Protein AF-A0A9X2B6T1-F1 (afdb_monomer_lite)

Organism: NCBI:txid2931978

Structure (mmCIF, N/CA/C/O backbone):
data_AF-A0A9X2B6T1-F1
#
_entry.id   AF-A0A9X2B6T1-F1
#
loop_
_atom_site.group_PDB
_atom_site.id
_atom_site.type_symbol
_atom_site.label_atom_id
_atom_site.label_alt_id
_atom_site.label_comp_id
_atom_site.label_asym_id
_atom_site.label_entity_id
_atom_site.label_seq_id
_atom_site.pdbx_PDB_ins_code
_atom_site.Cartn_x
_atom_site.Cartn_y
_atom_site.Cartn_z
_atom_site.occupancy
_atom_site.B_iso_or_equiv
_atom_site.auth_seq_id
_atom_site.auth_comp_id
_atom_site.auth_asym_id
_atom_site.auth_atom_id
_atom_site.pdbx_PDB_model_num
ATOM 1 N N . MET A 1 1 ? -1.905 -13.070 -7.970 1.00 95.00 1 MET A N 1
ATOM 2 C CA . MET A 1 1 ? -0.448 -13.045 -7.731 1.00 95.00 1 MET A CA 1
ATOM 3 C C . MET A 1 1 ? -0.133 -11.833 -6.879 1.00 95.00 1 MET A C 1
ATOM 5 O O . MET A 1 1 ? -0.713 -10.784 -7.125 1.00 95.00 1 MET A O 1
ATOM 9 N N . TYR A 1 2 ? 0.746 -11.984 -5.897 1.00 96.44 2 TYR A N 1
ATOM 10 C CA . TYR A 1 2 ? 1.114 -10.934 -4.951 1.00 96.44 2 TYR A CA 1
ATOM 11 C C . TYR A 1 2 ? 2.594 -10.578 -5.120 1.00 96.44 2 TYR A C 1
ATOM 13 O O . TYR A 1 2 ? 3.421 -11.479 -5.278 1.00 96.44 2 TYR A O 1
ATOM 21 N N . TRP A 1 3 ? 2.921 -9.286 -5.134 1.00 97.50 3 TRP A N 1
ATOM 22 C CA . TRP A 1 3 ? 4.306 -8.820 -5.099 1.00 97.50 3 TRP A CA 1
ATOM 23 C C . TRP A 1 3 ? 4.772 -8.679 -3.653 1.00 97.50 3 TRP A C 1
ATOM 25 O O . TRP A 1 3 ? 4.257 -7.841 -2.923 1.00 97.50 3 TRP A O 1
ATOM 35 N N . LEU A 1 4 ? 5.733 -9.519 -3.258 1.00 96.56 4 LEU A N 1
ATOM 36 C CA . LEU A 1 4 ? 6.136 -9.677 -1.859 1.00 96.56 4 LEU A CA 1
ATOM 37 C C . LEU A 1 4 ? 6.908 -8.479 -1.296 1.00 96.56 4 LEU A C 1
ATOM 39 O O . LEU A 1 4 ? 6.804 -8.208 -0.107 1.00 96.56 4 LEU A O 1
ATOM 43 N N . SER A 1 5 ? 7.704 -7.790 -2.118 1.00 96.06 5 SER A N 1
ATOM 44 C CA . SER A 1 5 ? 8.438 -6.614 -1.647 1.00 96.06 5 SER A CA 1
ATOM 45 C C . SER A 1 5 ? 7.462 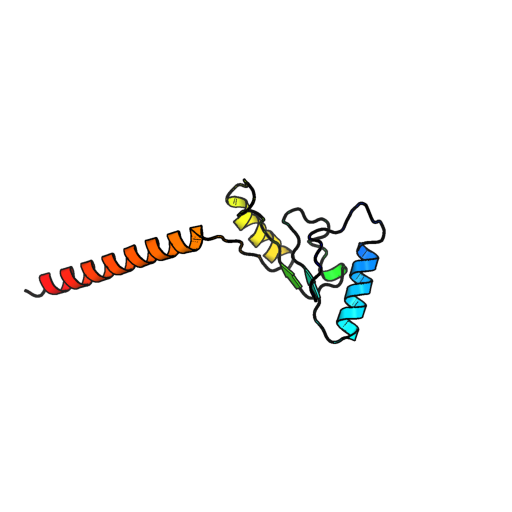-5.473 -1.387 1.00 96.06 5 SER A C 1
ATOM 47 O O . SER A 1 5 ? 6.710 -5.080 -2.277 1.00 96.06 5 SER A O 1
ATOM 49 N N . GLU A 1 6 ? 7.507 -4.895 -0.195 1.00 96.06 6 GLU A N 1
ATOM 50 C CA . GLU A 1 6 ? 6.655 -3.765 0.204 1.00 96.06 6 GLU A CA 1
ATOM 51 C C . GLU A 1 6 ? 7.170 -2.416 -0.324 1.00 96.06 6 GLU A C 1
ATOM 53 O O . GLU A 1 6 ? 6.563 -1.366 -0.119 1.00 96.06 6 GLU A O 1
ATOM 58 N N . VAL A 1 7 ? 8.306 -2.449 -1.021 1.00 96.44 7 VAL A N 1
ATOM 59 C CA . VAL A 1 7 ? 8.988 -1.305 -1.623 1.00 96.44 7 VAL A CA 1
ATOM 60 C C . VAL A 1 7 ? 9.400 -1.624 -3.047 1.00 96.44 7 VAL A C 1
ATOM 62 O O . VAL A 1 7 ? 9.544 -2.791 -3.415 1.00 96.44 7 VAL A O 1
ATOM 65 N N . VAL A 1 8 ? 9.651 -0.579 -3.826 1.00 96.44 8 VAL A N 1
ATOM 66 C CA . VAL A 1 8 ? 10.443 -0.682 -5.050 1.00 96.44 8 VAL A CA 1
ATOM 67 C C . VAL A 1 8 ? 11.904 -0.444 -4.659 1.00 96.44 8 VAL A C 1
ATOM 69 O O . VAL A 1 8 ? 12.262 0.666 -4.285 1.00 96.44 8 VAL A O 1
ATOM 72 N N . SER A 1 9 ? 12.787 -1.437 -4.695 1.00 92.31 9 SER A N 1
ATOM 73 C CA . SER A 1 9 ? 14.170 -1.227 -4.246 1.00 92.31 9 SER A CA 1
ATOM 74 C C . SER A 1 9 ? 14.879 -0.097 -4.992 1.00 92.31 9 SER A C 1
ATOM 76 O O . SER A 1 9 ? 14.889 -0.019 -6.220 1.00 92.31 9 SER A O 1
ATOM 78 N N . TYR A 1 10 ? 15.574 0.740 -4.223 1.00 88.06 10 TYR A N 1
ATOM 79 C CA . TYR A 1 10 ? 16.517 1.725 -4.745 1.00 88.06 10 TYR A CA 1
ATOM 80 C C . TYR A 1 10 ? 17.839 1.099 -5.201 1.00 88.06 10 TYR A C 1
ATOM 82 O O . TYR A 1 10 ? 18.557 1.700 -5.997 1.00 88.06 10 TYR A O 1
ATOM 90 N N . SER A 1 11 ? 18.186 -0.089 -4.694 1.00 92.44 11 SER A N 1
ATOM 91 C CA . SER A 1 11 ? 19.444 -0.758 -5.047 1.00 92.44 11 SER A CA 1
ATOM 92 C C . SER A 1 11 ? 19.396 -1.431 -6.417 1.00 92.44 11 SER A C 1
ATOM 94 O O . SER A 1 11 ? 20.445 -1.737 -6.981 1.00 92.44 11 SER A O 1
ATOM 96 N N . ASN A 1 12 ? 18.196 -1.645 -6.964 1.00 92.06 12 ASN A N 1
ATOM 97 C CA . ASN A 1 12 ? 18.001 -2.231 -8.278 1.00 92.06 12 ASN A CA 1
ATOM 98 C C . ASN A 1 12 ? 17.400 -1.192 -9.243 1.00 92.06 12 ASN A C 1
ATOM 100 O O . ASN A 1 12 ? 16.191 -0.955 -9.207 1.00 92.06 12 ASN A O 1
ATOM 104 N N . PRO A 1 13 ? 18.196 -0.617 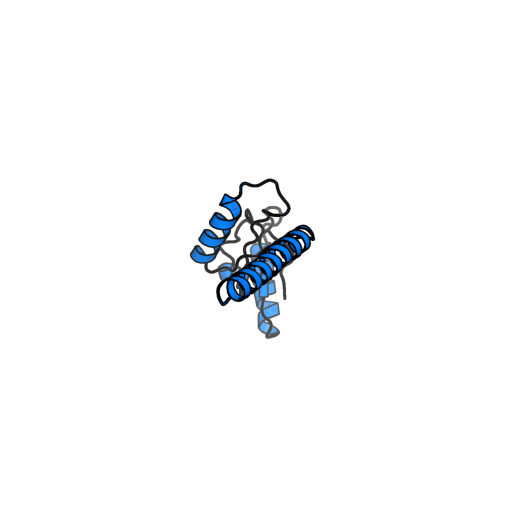-10.165 1.00 92.75 13 PRO A N 1
ATOM 105 C CA . PRO A 1 13 ? 17.697 0.383 -11.110 1.00 92.75 13 PRO A CA 1
ATOM 106 C C . PRO A 1 13 ? 16.641 -0.169 -12.085 1.00 92.75 13 PRO A C 1
ATOM 108 O O . PRO A 1 13 ? 15.941 0.609 -12.728 1.00 92.75 13 PRO A O 1
ATOM 111 N N . HIS A 1 14 ? 16.497 -1.494 -12.183 1.00 96.38 14 HIS A N 1
ATOM 112 C CA . HIS A 1 14 ? 15.541 -2.169 -13.061 1.00 96.38 14 HIS A CA 1
ATOM 113 C C . HIS A 1 14 ? 14.299 -2.688 -12.330 1.00 96.38 14 HIS A C 1
ATOM 115 O O . HIS A 1 14 ? 13.501 -3.412 -12.926 1.00 96.38 14 HIS A O 1
ATOM 121 N N . GLU A 1 15 ? 14.094 -2.363 -11.052 1.00 96.1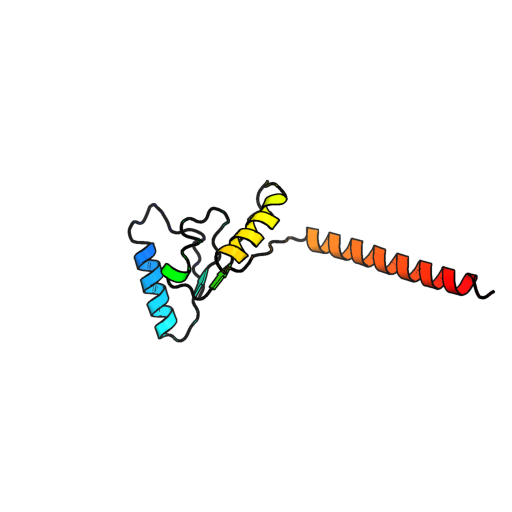2 15 GLU A N 1
ATOM 122 C CA . GLU A 1 15 ? 12.988 -2.966 -10.305 1.00 96.12 15 GLU A CA 1
ATOM 123 C C . GLU A 1 15 ? 11.612 -2.589 -10.851 1.00 96.12 15 GLU A C 1
ATOM 125 O O . GLU A 1 15 ? 10.752 -3.452 -11.008 1.00 96.12 15 GLU A O 1
ATOM 130 N N . GLU A 1 16 ? 11.413 -1.329 -11.235 1.00 97.44 16 GLU A N 1
ATOM 131 C CA . GLU A 1 16 ? 10.150 -0.922 -11.851 1.00 97.44 16 GLU A CA 1
ATOM 132 C C . GLU A 1 16 ? 9.889 -1.663 -13.179 1.00 97.44 16 GLU A C 1
ATOM 134 O O . GLU A 1 16 ? 8.749 -2.016 -13.489 1.00 97.44 16 GLU A O 1
ATOM 139 N N . GLU A 1 17 ? 10.938 -1.922 -13.970 1.00 97.69 17 GLU A N 1
ATOM 140 C CA . GLU A 1 17 ? 10.840 -2.701 -15.210 1.00 97.69 17 GLU A CA 1
ATOM 141 C C . GLU A 1 17 ? 10.481 -4.159 -14.915 1.00 97.69 17 GLU A C 1
ATOM 143 O O . GLU A 1 17 ? 9.592 -4.717 -15.560 1.00 97.69 17 GLU A O 1
ATOM 148 N N . LEU A 1 18 ? 11.106 -4.751 -13.897 1.00 97.69 18 LEU A N 1
ATOM 149 C CA . LEU A 1 18 ? 10.811 -6.105 -13.448 1.00 97.69 18 LEU A CA 1
ATOM 150 C C . LEU A 1 18 ? 9.360 -6.243 -12.968 1.00 97.69 18 LEU A C 1
ATOM 152 O O . LEU A 1 18 ? 8.689 -7.211 -13.335 1.00 97.69 18 LEU A O 1
ATOM 156 N N . ILE A 1 19 ? 8.859 -5.278 -12.193 1.00 98.19 19 ILE A N 1
ATOM 157 C CA . ILE A 1 19 ? 7.470 -5.254 -11.717 1.00 98.19 19 ILE A CA 1
ATOM 158 C C . ILE A 1 19 ? 6.506 -5.196 -12.906 1.00 98.19 19 ILE A C 1
ATOM 160 O O . ILE A 1 19 ? 5.608 -6.036 -13.010 1.00 98.19 19 ILE A O 1
ATOM 164 N N . ARG A 1 20 ? 6.729 -4.280 -13.859 1.00 98.44 20 ARG A N 1
ATOM 165 C CA . ARG A 1 20 ? 5.899 -4.171 -15.072 1.00 98.44 20 ARG A CA 1
ATOM 166 C C . ARG A 1 20 ? 5.963 -5.434 -15.931 1.00 98.44 20 ARG A C 1
ATOM 168 O O . ARG A 1 20 ? 4.939 -5.910 -16.426 1.00 98.44 20 ARG A O 1
ATOM 175 N N . TYR A 1 21 ? 7.147 -6.028 -16.077 1.00 98.38 21 TYR A N 1
ATOM 176 C CA . TYR A 1 21 ? 7.307 -7.300 -16.775 1.00 98.38 21 TYR A CA 1
ATOM 17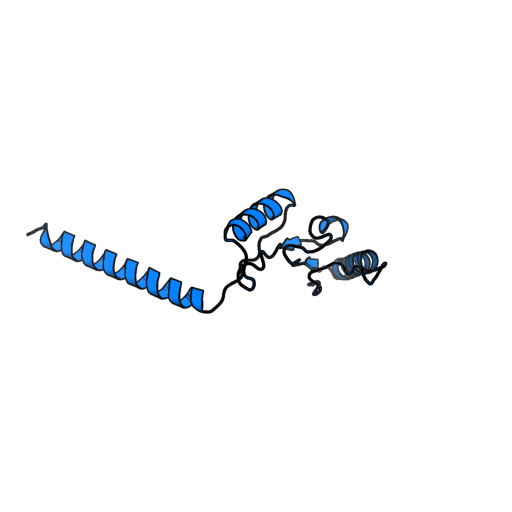7 C C . TYR A 1 21 ? 6.489 -8.406 -16.097 1.00 98.38 21 TYR A C 1
ATOM 179 O O . TYR A 1 21 ? 5.755 -9.130 -16.777 1.00 98.38 21 TYR A O 1
ATOM 187 N N . LYS A 1 22 ? 6.548 -8.511 -14.763 1.00 98.25 22 LYS A N 1
ATOM 188 C CA . LYS A 1 22 ? 5.764 -9.486 -13.994 1.00 98.25 22 LYS A CA 1
ATOM 189 C C . LYS A 1 22 ? 4.267 -9.245 -14.103 1.00 98.25 22 LYS A C 1
ATOM 191 O O . LYS A 1 22 ? 3.552 -10.216 -14.342 1.00 98.25 22 LYS A O 1
ATOM 196 N N . SER A 1 23 ? 3.812 -7.995 -14.042 1.00 98.38 23 SER A N 1
ATOM 197 C CA . SER A 1 23 ? 2.421 -7.634 -14.334 1.00 98.38 23 SER A CA 1
ATOM 198 C C . SER A 1 23 ? 1.980 -8.211 -15.684 1.00 98.38 23 SER A C 1
ATOM 200 O O . SER A 1 23 ? 0.989 -8.938 -15.756 1.00 98.38 23 SER A O 1
ATOM 202 N N . SER A 1 24 ? 2.788 -8.035 -16.738 1.00 98.31 24 SER A N 1
ATOM 203 C CA . SER A 1 24 ? 2.475 -8.578 -18.066 1.00 98.31 24 SER A CA 1
ATOM 204 C C . SER A 1 24 ? 2.362 -10.112 -18.088 1.00 98.31 24 SER A C 1
ATOM 206 O O . SER A 1 24 ? 1.503 -10.662 -18.777 1.00 98.31 24 SER A O 1
ATOM 208 N N . VAL A 1 25 ? 3.216 -10.818 -17.335 1.00 98.38 25 VAL A N 1
ATOM 209 C CA . VAL A 1 25 ? 3.189 -12.287 -17.225 1.00 98.38 25 VAL A CA 1
ATOM 210 C C . VAL A 1 25 ? 1.926 -12.747 -16.497 1.00 98.38 25 VAL A C 1
ATOM 212 O O . VAL A 1 25 ? 1.252 -13.657 -16.971 1.00 98.38 25 VAL A O 1
ATOM 215 N N . VAL A 1 26 ? 1.591 -12.105 -15.375 1.00 98.31 26 VAL A N 1
ATOM 216 C CA . VAL A 1 26 ? 0.398 -12.408 -14.570 1.00 98.31 26 VAL A CA 1
ATOM 217 C C . VAL A 1 26 ? -0.875 -12.155 -15.380 1.00 98.31 26 VAL A C 1
ATOM 219 O O . VAL A 1 26 ? -1.757 -13.013 -15.417 1.00 98.31 26 VAL A O 1
ATOM 222 N N . TYR A 1 27 ? -0.930 -11.035 -16.100 1.00 97.81 27 TYR A N 1
ATOM 223 C CA . TYR A 1 27 ? -2.053 -10.689 -16.964 1.00 97.81 27 TYR A CA 1
ATOM 224 C C . TYR A 1 27 ? -2.248 -11.700 -18.103 1.00 97.81 27 TYR A C 1
ATOM 226 O O . TYR A 1 27 ? -3.365 -12.161 -18.326 1.00 97.81 27 TYR A O 1
ATOM 234 N N . ARG A 1 28 ? -1.170 -12.121 -18.788 1.00 98.31 28 ARG A N 1
ATOM 235 C CA . ARG A 1 28 ? -1.239 -13.163 -19.836 1.00 98.31 28 ARG A CA 1
ATOM 236 C C . ARG A 1 28 ? -1.718 -14.518 -19.312 1.00 98.31 28 ARG A C 1
ATOM 238 O O . ARG A 1 28 ? -2.243 -15.308 -20.088 1.00 98.31 28 ARG A O 1
ATOM 245 N N . ALA A 1 29 ? -1.558 -14.777 -18.017 1.00 98.19 29 ALA A N 1
ATOM 246 C CA . ALA A 1 29 ? -2.093 -15.963 -17.356 1.00 98.19 29 ALA A CA 1
ATOM 247 C C . ALA A 1 29 ? -3.565 -15.809 -16.916 1.00 98.19 29 ALA A C 1
ATOM 249 O O . ALA A 1 29 ? -4.102 -16.715 -16.285 1.00 98.19 29 ALA A O 1
ATOM 250 N N . GLY A 1 30 ? -4.220 -14.678 -17.209 1.00 98.19 30 GLY A N 1
ATOM 251 C CA . GLY A 1 30 ? -5.600 -14.401 -16.797 1.00 98.19 30 GLY A CA 1
ATOM 252 C C . GLY A 1 30 ? -5.756 -14.117 -15.299 1.00 98.19 30 GLY A C 1
ATOM 253 O O . GLY A 1 30 ? -6.858 -14.225 -14.765 1.00 98.19 30 GLY A O 1
ATOM 254 N N . LEU A 1 31 ? -4.666 -13.780 -14.605 1.00 98.44 31 LEU A N 1
ATOM 255 C CA . LEU A 1 31 ? -4.647 -13.544 -13.163 1.00 98.44 31 LEU A CA 1
ATOM 256 C C . LEU A 1 31 ? -4.584 -12.049 -12.833 1.00 98.44 31 LEU A C 1
ATOM 258 O O . LEU A 1 31 ? -4.229 -11.217 -13.664 1.00 98.44 31 LEU A O 1
ATOM 262 N N . LYS A 1 32 ? -4.892 -11.730 -11.573 1.00 98.38 32 LYS A N 1
ATOM 263 C CA . LYS A 1 32 ? -4.776 -10.386 -10.995 1.00 98.38 32 LYS A CA 1
ATOM 264 C C . LYS A 1 32 ? -3.477 -10.203 -10.221 1.00 98.38 32 LYS A C 1
ATOM 266 O O . LYS A 1 32 ? -3.005 -11.154 -9.582 1.00 98.38 32 LYS A O 1
ATOM 271 N N . PHE A 1 33 ? -2.904 -9.004 -10.281 1.00 98.62 33 PHE A N 1
ATOM 272 C CA . PHE A 1 33 ? -1.640 -8.651 -9.639 1.00 98.62 33 PHE A CA 1
ATOM 273 C C . PHE A 1 33 ? -1.841 -7.612 -8.530 1.00 98.62 33 PHE A C 1
ATOM 275 O O . PHE A 1 33 ? -2.331 -6.515 -8.783 1.00 98.62 33 PHE A O 1
ATOM 282 N N . PHE A 1 34 ? -1.463 -7.968 -7.303 1.00 98.38 34 PHE A N 1
ATOM 283 C CA . PHE A 1 34 ? -1.737 -7.196 -6.088 1.00 98.38 34 PHE A CA 1
ATOM 284 C C . PHE A 1 34 ? -0.452 -6.782 -5.374 1.00 98.38 34 PHE A C 1
ATOM 286 O O . PHE A 1 34 ? 0.550 -7.502 -5.442 1.00 98.38 34 PHE A O 1
ATOM 293 N N . TRP A 1 35 ? -0.514 -5.669 -4.643 1.00 98.56 35 TRP A N 1
ATOM 294 C CA . TRP A 1 35 ? 0.597 -5.150 -3.846 1.00 98.56 35 TRP A CA 1
ATOM 295 C C . TRP A 1 35 ? 0.127 -4.538 -2.526 1.00 98.56 35 TRP A C 1
ATOM 297 O O . TRP A 1 35 ? -0.922 -3.898 -2.480 1.00 98.56 35 TRP A O 1
ATOM 307 N N . ILE A 1 36 ? 0.917 -4.717 -1.471 1.00 98.25 36 ILE A N 1
ATOM 308 C CA . ILE A 1 36 ? 0.674 -4.133 -0.153 1.00 98.25 36 ILE A CA 1
ATOM 309 C C . ILE A 1 36 ? 1.938 -3.364 0.259 1.00 98.25 36 ILE A C 1
ATOM 311 O O . ILE A 1 36 ? 2.811 -3.916 0.926 1.00 98.25 36 ILE A O 1
ATOM 315 N N . PRO A 1 37 ? 2.121 -2.118 -0.210 1.00 97.75 37 PRO A N 1
ATOM 316 C CA . PRO A 1 37 ? 3.262 -1.315 0.201 1.00 97.75 37 PRO A CA 1
ATOM 317 C C . PRO A 1 37 ? 3.125 -0.844 1.645 1.00 97.75 37 PRO A C 1
ATOM 319 O O . PRO A 1 37 ? 2.050 -0.395 2.046 1.00 97.75 37 PRO A O 1
ATOM 322 N N . PHE A 1 38 ? 4.242 -0.858 2.371 1.00 95.50 38 PHE A N 1
ATOM 323 C CA . PHE A 1 38 ? 4.369 -0.239 3.690 1.00 95.50 38 PHE A CA 1
ATOM 324 C C . PHE A 1 38 ? 4.147 1.278 3.613 1.00 95.50 38 PHE A C 1
ATOM 326 O O . PHE A 1 38 ? 4.249 1.864 2.532 1.00 95.50 38 PHE A O 1
ATOM 333 N N . PHE A 1 39 ? 3.849 1.942 4.732 1.00 96.00 39 PHE A N 1
ATOM 334 C CA . PHE A 1 39 ? 3.387 3.339 4.703 1.00 96.00 39 PHE A CA 1
ATOM 335 C C . PHE A 1 39 ? 4.355 4.299 3.986 1.00 96.00 39 PHE A C 1
ATOM 337 O O . PHE A 1 39 ? 3.930 5.220 3.291 1.00 96.00 39 PHE A O 1
ATOM 344 N N . TYR A 1 40 ? 5.667 4.083 4.130 1.00 94.50 40 TYR A N 1
ATOM 345 C CA . TYR A 1 40 ? 6.701 4.879 3.452 1.00 94.50 40 TYR A CA 1
ATOM 346 C C . TYR A 1 40 ? 7.234 4.214 2.174 1.00 94.50 40 TYR A C 1
ATOM 348 O O . TYR A 1 40 ? 8.314 4.560 1.686 1.00 94.50 40 TYR A O 1
ATOM 356 N N . GLY A 1 41 ? 6.473 3.264 1.628 1.00 93.12 41 GLY A N 1
ATOM 357 C CA . GLY A 1 41 ? 6.753 2.538 0.401 1.00 93.12 41 GLY A CA 1
ATOM 358 C C . GLY A 1 41 ? 7.008 3.498 -0.742 1.00 93.12 41 GLY A C 1
ATOM 359 O O . GLY A 1 41 ? 6.128 4.244 -1.180 1.00 93.12 41 GLY A O 1
ATOM 360 N N . ASN A 1 42 ? 8.230 3.497 -1.258 1.00 93.31 42 ASN A N 1
ATOM 361 C CA . ASN A 1 42 ? 8.527 4.330 -2.403 1.00 93.31 42 ASN A CA 1
ATOM 362 C C . ASN A 1 42 ? 7.725 3.842 -3.613 1.00 93.31 42 ASN A C 1
ATOM 364 O O . ASN A 1 42 ? 7.502 2.648 -3.803 1.00 93.31 42 ASN A O 1
ATOM 368 N N . ARG A 1 43 ? 7.264 4.794 -4.428 1.00 94.31 43 ARG A N 1
ATOM 369 C CA . ARG A 1 43 ? 6.388 4.522 -5.579 1.00 94.31 43 ARG A CA 1
ATOM 370 C C . ARG A 1 43 ? 5.054 3.839 -5.220 1.00 94.31 43 ARG A C 1
ATOM 372 O O . ARG A 1 43 ? 4.336 3.479 -6.148 1.00 94.31 43 ARG A O 1
ATOM 379 N N . ALA A 1 44 ? 4.664 3.736 -3.942 1.00 96.62 44 ALA A N 1
ATOM 380 C CA . ALA A 1 44 ? 3.371 3.173 -3.527 1.00 96.62 44 ALA A CA 1
ATOM 381 C C . ALA A 1 44 ? 2.193 3.802 -4.290 1.00 96.62 44 ALA A C 1
ATOM 383 O O . ALA A 1 44 ? 1.363 3.116 -4.883 1.00 96.62 44 ALA A O 1
ATOM 384 N N . PHE A 1 45 ? 2.196 5.130 -4.397 1.00 97.69 45 PHE A N 1
ATOM 385 C CA . PHE A 1 45 ? 1.155 5.901 -5.081 1.00 97.69 45 PHE A CA 1
ATOM 386 C C . PHE A 1 45 ? 1.195 5.805 -6.616 1.00 97.69 45 PHE A C 1
ATOM 388 O O . PHE A 1 45 ? 0.290 6.279 -7.298 1.00 97.69 45 PHE A O 1
ATOM 395 N N . HIS A 1 46 ? 2.226 5.166 -7.175 1.00 97.31 46 HIS A N 1
ATOM 396 C CA . HIS A 1 46 ? 2.391 4.905 -8.607 1.00 97.31 46 HIS A CA 1
ATOM 397 C C . HIS A 1 46 ? 1.959 3.479 -8.995 1.00 97.31 46 HIS A C 1
ATOM 399 O O . HIS A 1 46 ? 2.237 3.023 -10.106 1.00 97.31 46 HIS A O 1
ATOM 405 N N . TRP A 1 47 ? 1.260 2.758 -8.111 1.00 98.25 47 TRP A N 1
ATOM 406 C CA . TRP A 1 47 ? 0.908 1.347 -8.299 1.00 98.25 47 TRP A CA 1
ATOM 407 C C . TRP A 1 47 ? 0.232 1.039 -9.648 1.00 98.25 47 TRP A C 1
ATOM 409 O O . TRP A 1 47 ? 0.559 0.039 -10.289 1.00 98.25 47 TRP A O 1
ATOM 419 N N . LYS A 1 48 ? -0.647 1.925 -10.142 1.00 98.19 48 LYS A N 1
ATOM 420 C CA . LYS A 1 48 ? -1.291 1.767 -11.461 1.00 98.19 48 LYS A CA 1
ATOM 421 C C . LYS A 1 48 ? -0.273 1.801 -12.600 1.00 98.19 48 LYS A C 1
ATOM 423 O O . LYS A 1 48 ? -0.364 1.011 -13.532 1.00 98.19 48 LYS A O 1
ATOM 428 N N . GLN A 1 49 ? 0.713 2.696 -12.523 1.00 98.06 49 GLN A N 1
ATOM 429 C CA . GLN A 1 49 ? 1.763 2.844 -13.541 1.00 98.06 49 GLN A CA 1
ATOM 430 C C . GLN A 1 49 ? 2.764 1.682 -13.501 1.00 98.06 49 GLN A C 1
ATOM 432 O O . GLN A 1 49 ? 3.359 1.333 -14.520 1.00 98.06 49 GLN A O 1
ATOM 437 N N . LEU A 1 50 ? 2.931 1.062 -12.332 1.00 98.00 50 LEU A N 1
ATOM 438 C CA . LEU A 1 50 ? 3.700 -0.171 -12.162 1.00 98.00 50 LEU A CA 1
ATOM 439 C C . LEU A 1 50 ? 2.945 -1.417 -12.666 1.00 98.00 50 LEU A C 1
ATOM 441 O O . LEU A 1 50 ? 3.561 -2.458 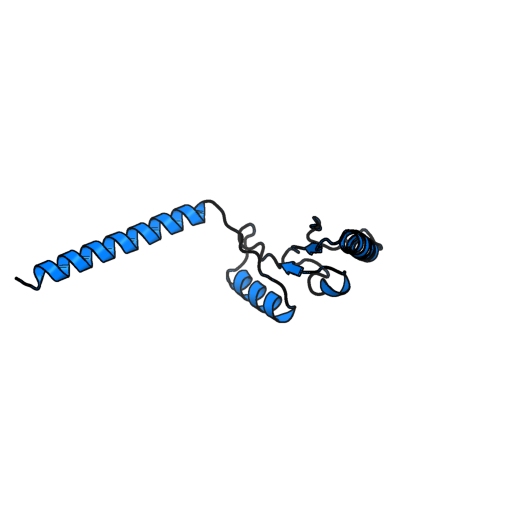-12.882 1.00 98.00 50 LEU A O 1
ATOM 445 N N . GLY A 1 51 ? 1.638 -1.301 -12.924 1.00 98.12 51 GLY A N 1
ATOM 446 C CA . GLY A 1 51 ? 0.819 -2.352 -13.527 1.00 98.12 51 GLY A CA 1
ATOM 447 C C . GLY A 1 51 ? 0.132 -3.276 -12.523 1.00 98.12 51 GLY A C 1
ATOM 448 O O . GLY A 1 51 ? -0.220 -4.399 -12.885 1.00 98.12 51 GLY A O 1
ATOM 449 N N . PHE A 1 52 ? -0.047 -2.849 -11.274 1.00 98.69 52 PHE A N 1
ATOM 450 C CA . PHE A 1 52 ? -0.889 -3.579 -10.326 1.00 98.69 52 PHE A CA 1
ATOM 451 C C . PHE A 1 52 ? -2.374 -3.366 -10.649 1.00 98.69 52 PHE A C 1
ATOM 453 O O . PHE A 1 52 ? -2.770 -2.293 -11.101 1.00 98.69 52 PHE A O 1
ATOM 460 N N . ASP A 1 53 ? -3.199 -4.385 -10.405 1.00 98.56 53 ASP A N 1
ATOM 461 C CA . ASP A 1 53 ? -4.661 -4.300 -10.513 1.00 98.56 53 ASP A CA 1
ATOM 462 C C . ASP A 1 53 ? -5.283 -3.663 -9.263 1.00 98.56 53 ASP A C 1
ATOM 464 O O . ASP A 1 53 ? -6.316 -3.001 -9.355 1.00 98.56 53 ASP A O 1
ATOM 468 N N . ALA A 1 54 ? -4.657 -3.859 -8.102 1.00 98.38 54 ALA A N 1
ATOM 469 C CA . ALA A 1 54 ? -5.004 -3.181 -6.862 1.00 98.38 54 ALA A CA 1
ATOM 470 C C . ALA A 1 54 ? -3.786 -3.080 -5.940 1.00 98.38 54 ALA A C 1
ATOM 472 O O . ALA A 1 54 ? -2.908 -3.950 -5.940 1.00 98.38 54 ALA A O 1
ATOM 473 N N . ALA A 1 55 ? -3.773 -2.024 -5.133 1.00 98.50 55 ALA A N 1
ATOM 474 C CA . ALA A 1 55 ? -2.810 -1.836 -4.065 1.00 98.50 55 ALA A CA 1
ATOM 475 C C . ALA A 1 55 ? -3.523 -1.471 -2.761 1.00 98.50 55 ALA A C 1
ATOM 477 O O . ALA A 1 55 ? -4.552 -0.791 -2.785 1.00 98.50 55 ALA A O 1
ATOM 478 N N . VAL A 1 56 ? -2.982 -1.934 -1.639 1.00 98.38 56 VAL A N 1
ATOM 479 C CA . VAL A 1 56 ? -3.534 -1.729 -0.297 1.00 98.38 56 VAL A CA 1
ATOM 480 C C . VAL A 1 56 ? -2.434 -1.130 0.570 1.00 98.38 56 VAL A C 1
ATOM 482 O O . VAL A 1 56 ? -1.412 -1.768 0.778 1.00 98.38 56 VAL A O 1
ATOM 485 N N . LEU A 1 57 ? -2.597 0.113 1.017 1.00 98.38 57 LEU A N 1
ATOM 486 C CA . LEU A 1 57 ? -1.590 0.776 1.840 1.00 98.38 57 LEU A CA 1
ATOM 487 C C . LEU A 1 57 ? -1.705 0.264 3.276 1.00 98.38 57 LEU A C 1
ATOM 489 O O . LEU A 1 57 ? -2.781 0.349 3.875 1.00 98.38 57 LEU A O 1
ATOM 493 N N . GLN A 1 58 ? -0.606 -0.248 3.821 1.00 96.75 58 GLN A N 1
ATOM 494 C CA . GLN A 1 58 ? -0.564 -0.675 5.215 1.00 96.75 58 GLN A CA 1
ATOM 495 C C . GLN A 1 58 ? -0.063 0.475 6.107 1.00 96.75 58 GLN A C 1
ATOM 497 O O . GLN A 1 58 ? 0.945 1.111 5.780 1.00 96.75 58 GLN A O 1
ATOM 502 N N . PRO A 1 59 ? -0.752 0.789 7.221 1.00 95.50 59 PRO A N 1
ATOM 503 C CA . PRO A 1 59 ? -0.315 1.830 8.148 1.00 95.50 59 PRO A CA 1
ATOM 504 C C . PRO A 1 59 ? 1.001 1.486 8.852 1.00 95.50 59 PRO A C 1
ATOM 506 O O . PRO A 1 59 ? 1.703 2.392 9.308 1.00 95.50 59 PRO A O 1
ATOM 509 N N . ASN A 1 60 ? 1.282 0.185 9.015 1.00 93.25 60 ASN A N 1
ATOM 510 C CA . ASN A 1 60 ? 2.295 -0.364 9.918 1.00 93.25 60 ASN A CA 1
ATOM 511 C C . ASN A 1 60 ? 2.157 0.120 11.370 1.00 93.25 60 ASN A C 1
ATOM 513 O O . ASN A 1 60 ? 3.111 0.035 12.147 1.00 93.25 60 ASN A O 1
ATOM 517 N N . HIS A 1 61 ? 0.999 0.680 11.734 1.00 90.06 61 HIS A N 1
ATOM 518 C CA . HIS A 1 61 ? 0.776 1.323 13.028 1.00 90.06 61 HIS A CA 1
ATOM 519 C C . HIS A 1 61 ? 0.790 0.301 14.157 1.00 90.06 61 HIS A C 1
ATOM 521 O O . HIS A 1 61 ? 1.219 0.584 15.266 1.00 90.06 61 HIS A O 1
ATOM 527 N N . PHE A 1 62 ? 0.334 -0.911 13.862 1.00 85.38 62 PHE A N 1
ATOM 528 C CA . PHE A 1 62 ? 0.173 -1.932 14.874 1.00 85.38 62 PHE A CA 1
ATOM 529 C C . PHE A 1 62 ? 1.506 -2.567 15.308 1.00 85.38 62 PHE A C 1
ATOM 531 O O . PHE A 1 62 ? 1.636 -3.036 16.441 1.00 85.38 62 PHE A O 1
ATOM 538 N N . PHE A 1 63 ? 2.500 -2.549 14.416 1.00 85.38 63 PHE A N 1
ATOM 539 C CA . PHE A 1 63 ? 3.829 -3.126 14.631 1.00 85.38 63 PHE A CA 1
ATOM 540 C C . PHE A 1 63 ? 4.905 -2.091 14.979 1.00 85.38 63 PHE A C 1
ATOM 542 O O . PHE A 1 63 ? 5.984 -2.470 15.431 1.00 85.38 63 PHE A O 1
ATOM 549 N N . ASN A 1 64 ? 4.623 -0.798 14.798 1.00 85.62 64 ASN A N 1
ATOM 550 C CA . ASN A 1 64 ? 5.568 0.287 15.042 1.00 85.62 64 ASN A CA 1
ATOM 551 C C . ASN A 1 64 ? 4.984 1.326 15.996 1.00 85.62 64 ASN A C 1
ATOM 553 O O . ASN A 1 64 ? 3.804 1.653 15.918 1.00 85.62 64 ASN A O 1
ATOM 557 N N . ASP A 1 65 ? 5.839 1.927 16.823 1.00 87.62 65 ASP A N 1
ATOM 558 C CA . ASP A 1 65 ? 5.453 3.061 17.663 1.00 87.62 65 ASP A CA 1
ATOM 559 C C . ASP A 1 65 ? 5.224 4.302 16.788 1.00 87.62 65 ASP A C 1
ATOM 561 O O . ASP A 1 65 ? 6.138 5.048 16.428 1.00 87.62 65 ASP A O 1
ATOM 565 N N . THR A 1 66 ? 3.983 4.461 16.347 1.00 90.44 66 THR A N 1
ATOM 566 C CA . THR A 1 66 ? 3.530 5.570 15.516 1.00 90.44 66 THR A CA 1
ATOM 567 C C . THR A 1 66 ? 2.332 6.212 16.187 1.00 90.44 66 THR A C 1
ATOM 569 O O . THR A 1 66 ? 1.629 5.592 16.979 1.00 90.44 66 THR A O 1
ATOM 572 N N . ARG A 1 67 ? 2.089 7.482 15.875 1.00 92.12 67 ARG A N 1
ATOM 573 C CA . ARG A 1 67 ? 0.954 8.197 16.452 1.00 92.12 67 ARG A CA 1
ATOM 574 C C . ARG A 1 67 ? -0.366 7.701 15.853 1.00 92.12 67 ARG A C 1
ATOM 576 O O . ARG A 1 67 ? -0.378 7.256 14.706 1.00 92.12 67 ARG A O 1
ATOM 583 N N . GLU A 1 68 ? -1.461 7.810 16.601 1.00 89.94 68 GLU A N 1
ATOM 584 C CA . GLU A 1 68 ? -2.798 7.349 16.181 1.00 89.94 68 GLU A CA 1
ATOM 585 C C . GLU A 1 68 ? -3.261 7.981 14.860 1.00 89.94 68 GLU A C 1
ATOM 587 O O . GLU A 1 68 ? -3.925 7.321 14.057 1.00 89.94 68 GLU A O 1
ATOM 592 N N . GLU A 1 69 ? -2.834 9.220 14.576 1.00 95.31 69 GLU A N 1
ATOM 593 C CA . GLU A 1 69 ? -3.158 9.915 13.325 1.00 95.31 69 GLU A CA 1
ATOM 594 C C . GLU A 1 69 ? -2.677 9.137 12.082 1.00 95.31 69 GLU A C 1
ATOM 596 O O . GLU A 1 69 ? -3.256 9.275 11.009 1.00 95.31 69 GLU A O 1
ATOM 601 N N . ARG A 1 70 ? -1.705 8.216 12.230 1.00 95.19 70 ARG A N 1
ATOM 602 C CA . ARG A 1 70 ? -1.234 7.306 11.169 1.00 95.19 70 ARG A CA 1
ATOM 603 C C . ARG A 1 70 ? -2.369 6.540 10.495 1.00 95.19 70 ARG A C 1
ATOM 605 O O . ARG A 1 70 ? -2.318 6.318 9.284 1.00 95.19 70 ARG A O 1
ATOM 612 N N . ILE A 1 71 ? -3.367 6.099 11.258 1.00 93.88 71 ILE A N 1
ATOM 613 C CA . ILE A 1 71 ? -4.495 5.332 10.716 1.00 93.88 71 ILE A CA 1
ATOM 614 C C . ILE A 1 71 ? -5.347 6.234 9.818 1.00 93.88 71 ILE A C 1
ATOM 616 O O . ILE A 1 71 ? -5.697 5.842 8.703 1.00 93.88 71 ILE A O 1
ATOM 620 N N . GLN A 1 72 ? -5.622 7.457 10.278 1.00 95.81 72 GLN A N 1
ATOM 621 C CA . GLN A 1 72 ? -6.376 8.445 9.515 1.00 95.81 72 GLN A CA 1
ATOM 622 C C . GLN A 1 72 ? -5.618 8.869 8.251 1.00 95.81 72 GLN A C 1
ATOM 624 O O . GLN A 1 72 ? -6.182 8.798 7.160 1.00 95.81 72 GLN A O 1
ATOM 629 N N . ASP A 1 73 ? -4.327 9.189 8.370 1.00 97.12 73 ASP A N 1
ATOM 630 C CA . ASP A 1 73 ? -3.470 9.539 7.233 1.00 97.12 73 ASP A CA 1
ATOM 631 C C . ASP A 1 73 ? -3.462 8.423 6.176 1.00 97.12 73 ASP A C 1
ATOM 633 O O . ASP A 1 73 ? -3.548 8.684 4.975 1.00 97.12 73 ASP A O 1
ATOM 637 N N . THR A 1 74 ? -3.394 7.157 6.609 1.00 97.69 74 THR A N 1
ATOM 638 C CA . THR A 1 74 ? -3.423 6.005 5.693 1.00 97.69 74 THR A CA 1
ATOM 639 C C . THR A 1 74 ? -4.737 5.953 4.917 1.00 97.69 74 THR A C 1
ATOM 641 O O . THR A 1 74 ? -4.722 5.739 3.705 1.00 97.69 74 THR A O 1
ATOM 644 N N . ALA A 1 75 ? -5.870 6.176 5.589 1.00 97.56 75 ALA A N 1
ATOM 645 C CA . ALA A 1 75 ? -7.180 6.196 4.948 1.00 97.56 75 ALA A CA 1
ATOM 646 C C . ALA A 1 75 ? -7.314 7.354 3.947 1.00 97.56 75 ALA A C 1
ATOM 648 O O . ALA A 1 75 ? -7.786 7.149 2.827 1.00 97.56 75 ALA A O 1
ATOM 649 N N . GLU A 1 76 ? -6.849 8.550 4.308 1.00 98.38 76 GLU A N 1
ATOM 650 C CA . GLU A 1 76 ? -6.876 9.728 3.434 1.00 98.38 76 GLU A CA 1
ATOM 651 C C . GLU A 1 76 ? -5.997 9.536 2.188 1.00 98.38 76 GLU A C 1
ATOM 653 O O . GLU A 1 76 ? -6.423 9.825 1.062 1.00 98.38 76 GLU A O 1
ATOM 658 N N . LEU A 1 77 ? -4.798 8.972 2.354 1.00 98.31 77 LEU A N 1
ATOM 659 C CA . LEU A 1 77 ? -3.912 8.619 1.244 1.00 98.31 77 LEU A CA 1
ATOM 660 C C . LEU A 1 77 ? -4.525 7.530 0.358 1.00 98.31 77 LEU A C 1
ATOM 662 O O . LEU A 1 77 ? -4.485 7.641 -0.870 1.00 98.31 77 LEU A O 1
ATOM 666 N N . ALA A 1 78 ? -5.129 6.503 0.956 1.00 98.19 78 ALA A N 1
ATOM 667 C CA . ALA A 1 78 ? -5.770 5.432 0.209 1.00 98.19 78 ALA A CA 1
ATOM 668 C C . ALA A 1 78 ? -6.932 5.957 -0.646 1.00 98.19 78 ALA A C 1
ATOM 670 O O . ALA A 1 78 ? -7.004 5.643 -1.834 1.00 98.19 78 ALA A O 1
ATOM 671 N N . ILE A 1 79 ? -7.771 6.840 -0.098 1.00 98.31 79 ILE A N 1
ATOM 672 C CA . ILE A 1 79 ? -8.819 7.534 -0.861 1.00 98.31 79 ILE A CA 1
ATOM 673 C C . ILE A 1 79 ? -8.200 8.343 -2.008 1.00 98.31 79 ILE A C 1
ATOM 675 O O . ILE A 1 79 ? -8.622 8.209 -3.158 1.00 98.31 79 ILE A O 1
ATOM 679 N N . THR A 1 80 ? -7.169 9.137 -1.713 1.00 98.44 80 THR A N 1
ATOM 680 C CA . THR A 1 80 ? -6.522 10.040 -2.679 1.00 98.44 80 THR A CA 1
ATOM 681 C C . THR A 1 80 ? -5.934 9.292 -3.880 1.00 98.44 80 THR A C 1
ATOM 683 O O . THR A 1 80 ? -6.089 9.728 -5.021 1.00 98.44 80 THR A O 1
ATOM 686 N N . TYR A 1 81 ? -5.287 8.147 -3.649 1.00 98.25 81 TYR A N 1
ATOM 687 C CA . TYR A 1 81 ? -4.596 7.378 -4.692 1.00 98.25 81 TYR A CA 1
ATOM 688 C C . TYR A 1 81 ? -5.374 6.144 -5.180 1.00 98.25 81 TYR A C 1
ATOM 690 O O . TYR A 1 81 ? -4.870 5.364 -6.000 1.00 98.25 81 TYR A O 1
ATOM 698 N N . GLY A 1 82 ? -6.620 5.983 -4.725 1.00 98.25 82 GLY A N 1
ATOM 699 C CA . GLY A 1 82 ? -7.513 4.888 -5.104 1.00 98.25 82 GLY A CA 1
ATOM 700 C C . GLY A 1 82 ? -7.011 3.513 -4.663 1.00 98.25 82 GLY A C 1
ATOM 701 O O . GLY A 1 82 ? -7.081 2.566 -5.441 1.00 98.25 82 GLY A O 1
ATOM 702 N N . MET A 1 83 ? -6.460 3.425 -3.458 1.00 98.62 83 MET A N 1
ATOM 703 C CA . MET A 1 83 ? -5.939 2.209 -2.833 1.00 98.62 83 MET A CA 1
ATOM 704 C C . MET A 1 83 ? -6.923 1.680 -1.778 1.00 98.62 83 MET A C 1
ATOM 706 O O . MET A 1 83 ? -7.838 2.384 -1.353 1.00 98.62 83 MET A O 1
ATOM 710 N N . GLY A 1 84 ? -6.727 0.437 -1.342 1.00 98.25 84 GLY A N 1
ATOM 711 C CA . GLY A 1 84 ? -7.305 -0.061 -0.092 1.00 98.25 84 GLY A CA 1
ATOM 712 C C . GLY A 1 84 ? -6.466 0.340 1.126 1.00 98.25 84 GLY A C 1
ATOM 713 O O . GLY A 1 84 ? -5.358 0.855 0.976 1.00 98.25 84 GLY A O 1
ATOM 714 N N . VAL A 1 85 ? -6.976 0.043 2.321 1.00 97.50 85 VAL A N 1
ATOM 715 C CA . VAL A 1 85 ? -6.243 0.141 3.594 1.00 97.50 85 VAL A CA 1
ATOM 716 C C . VAL A 1 85 ? -6.111 -1.255 4.187 1.00 97.50 85 VAL A C 1
ATOM 718 O O . VAL A 1 85 ? -7.102 -1.986 4.241 1.00 97.50 85 VAL A O 1
ATOM 721 N N . GLU A 1 86 ? -4.911 -1.629 4.623 1.00 95.44 86 GLU A N 1
ATOM 722 C CA . GLU A 1 86 ? -4.725 -2.840 5.423 1.00 95.44 86 GLU A CA 1
ATOM 723 C C . GLU A 1 86 ? -4.983 -2.518 6.895 1.00 95.44 86 GLU A C 1
ATOM 725 O O . GLU A 1 86 ? -4.505 -1.511 7.418 1.00 95.44 86 GLU A O 1
ATOM 730 N N . ILE A 1 87 ? -5.756 -3.371 7.564 1.00 90.19 87 ILE A N 1
ATOM 731 C CA . ILE A 1 87 ? -6.004 -3.275 9.001 1.00 90.19 87 ILE A CA 1
ATOM 732 C C . ILE A 1 87 ? -5.227 -4.406 9.670 1.00 90.19 87 ILE A C 1
ATOM 734 O O . ILE A 1 87 ? -5.565 -5.577 9.512 1.00 90.19 87 ILE A O 1
ATOM 738 N N . GLU A 1 88 ? -4.185 -4.037 10.408 1.00 86.50 88 GLU A N 1
ATOM 739 C CA . GLU A 1 88 ? -3.303 -4.963 11.119 1.00 86.50 88 GLU A CA 1
ATOM 740 C C . GLU A 1 88 ? -3.734 -5.099 12.582 1.00 86.50 88 GLU A C 1
ATOM 742 O O . GLU A 1 88 ? -4.085 -4.111 13.236 1.00 86.50 88 GLU A O 1
ATOM 747 N N . CYS A 1 89 ? -3.736 -6.326 13.103 1.00 82.38 89 CYS A N 1
ATOM 748 C CA . CYS A 1 89 ? -4.223 -6.641 14.447 1.00 82.38 89 CYS A CA 1
ATOM 749 C C . CYS A 1 89 ? -3.459 -7.832 15.050 1.00 82.38 89 CYS A C 1
ATOM 751 O O . CYS A 1 89 ? -2.957 -8.678 14.314 1.00 82.38 89 CYS A O 1
ATOM 753 N N . ASP A 1 90 ? -3.454 -7.957 16.381 1.00 79.69 90 ASP A N 1
ATOM 754 C CA . ASP A 1 90 ? -3.031 -9.164 17.113 1.00 79.69 90 ASP A CA 1
ATOM 755 C C . ASP A 1 90 ? -4.093 -9.610 18.134 1.00 79.69 90 ASP A C 1
ATOM 757 O O . ASP A 1 90 ? -5.225 -9.120 18.154 1.00 79.69 90 ASP A O 1
ATOM 761 N N . GLU A 1 91 ? -3.719 -10.546 19.010 1.00 79.44 91 GLU A N 1
ATOM 762 C CA . GLU A 1 91 ? -4.571 -11.106 20.060 1.00 79.44 91 GLU A CA 1
ATOM 763 C C . GLU A 1 91 ? -5.192 -10.066 21.008 1.00 79.44 91 GLU A C 1
ATOM 765 O O . GLU A 1 91 ? -6.244 -10.339 21.591 1.00 79.44 91 GLU A O 1
ATOM 770 N N . ARG A 1 92 ? -4.630 -8.857 21.141 1.00 78.00 92 ARG A N 1
ATOM 771 C CA . ARG A 1 92 ? -5.244 -7.748 21.896 1.00 78.00 92 ARG A CA 1
ATOM 772 C C . ARG A 1 92 ? -6.633 -7.401 21.360 1.00 78.00 92 ARG A C 1
ATOM 774 O O . ARG A 1 92 ? -7.505 -7.028 22.143 1.00 78.00 92 ARG A O 1
ATOM 781 N N . MET A 1 93 ? -6.874 -7.596 20.061 1.00 80.12 93 MET A N 1
ATOM 782 C CA . MET A 1 93 ? -8.201 -7.453 19.453 1.00 80.12 93 MET A CA 1
ATOM 783 C C . MET A 1 93 ? -9.212 -8.430 20.065 1.00 80.12 93 MET A C 1
ATOM 785 O O . MET A 1 93 ? -10.347 -8.047 20.345 1.00 80.12 93 MET A O 1
ATOM 789 N N . ASN A 1 94 ? -8.808 -9.678 20.323 1.00 80.06 94 ASN A N 1
ATOM 790 C CA . ASN A 1 94 ? -9.691 -10.672 20.934 1.00 80.06 94 ASN A CA 1
ATOM 791 C C . ASN A 1 94 ? -10.052 -10.277 22.368 1.00 80.06 94 ASN A C 1
ATOM 793 O O . ASN A 1 94 ? -11.217 -10.378 22.750 1.00 80.06 94 ASN A O 1
ATOM 797 N N . TRP A 1 95 ? -9.089 -9.780 23.148 1.00 77.19 95 TRP A N 1
ATOM 798 C CA . TRP A 1 95 ? -9.354 -9.272 24.497 1.00 77.19 95 TRP A CA 1
ATOM 799 C C . TRP A 1 95 ? -10.318 -8.088 24.482 1.00 77.19 95 TRP A C 1
ATOM 801 O O . TRP A 1 95 ? -11.283 -8.076 25.246 1.00 77.19 95 TRP A O 1
ATOM 811 N N . MET A 1 96 ? -10.098 -7.134 23.576 1.00 78.31 96 MET A N 1
ATOM 812 C CA . MET A 1 96 ? -10.988 -5.990 23.387 1.00 78.31 96 MET A CA 1
ATOM 813 C C . MET A 1 96 ? -12.407 -6.444 23.018 1.00 78.31 96 MET A C 1
ATOM 815 O O . MET A 1 96 ? -13.375 -5.986 23.619 1.00 78.31 96 MET A O 1
ATOM 819 N N . TYR A 1 97 ? -12.540 -7.391 22.086 1.00 81.06 97 TYR A N 1
ATOM 820 C CA . TYR A 1 97 ? -13.834 -7.932 21.675 1.00 81.06 97 TYR A CA 1
ATOM 821 C C . TYR A 1 97 ? -14.578 -8.606 22.834 1.00 81.06 97 TYR A C 1
ATOM 823 O O . TYR A 1 97 ? -15.752 -8.313 23.053 1.00 81.06 97 TYR A O 1
ATOM 831 N N . GLN A 1 98 ? -13.909 -9.475 23.602 1.00 80.94 98 GLN A N 1
ATOM 832 C CA . GLN A 1 98 ? -14.544 -10.165 24.732 1.00 80.94 98 GLN A CA 1
ATOM 833 C C . GLN A 1 98 ? -14.927 -9.199 25.852 1.00 80.94 98 GLN A C 1
ATOM 835 O O . GLN A 1 98 ? -15.993 -9.345 26.449 1.00 80.94 98 GLN A O 1
ATOM 840 N N . PHE A 1 99 ? -14.087 -8.193 26.110 1.00 81.25 99 PHE A N 1
ATOM 841 C CA . PHE A 1 99 ? -14.407 -7.137 27.059 1.00 81.25 99 PHE A CA 1
ATOM 842 C C . PHE A 1 99 ? -15.667 -6.389 26.623 1.00 81.25 99 PHE A C 1
ATOM 844 O O . PHE A 1 99 ? -16.643 -6.393 27.366 1.00 81.25 99 PHE A O 1
ATOM 851 N N . ILE A 1 100 ? -15.674 -5.837 25.402 1.00 85.00 100 ILE A N 1
ATOM 852 C CA . ILE A 1 100 ? -16.797 -5.072 24.842 1.00 85.00 100 ILE A CA 1
ATOM 853 C C . ILE A 1 100 ? -18.086 -5.901 24.844 1.00 85.00 100 ILE A C 1
ATOM 855 O O . ILE A 1 100 ? -19.125 -5.426 25.300 1.00 85.00 100 ILE A O 1
ATOM 859 N N . LYS A 1 101 ? -18.022 -7.149 24.368 1.00 84.12 101 LYS A N 1
ATOM 860 C CA . LYS A 1 101 ? -19.167 -8.063 24.339 1.00 84.12 101 LYS A CA 1
ATOM 861 C C . LYS A 1 101 ? -19.741 -8.286 25.741 1.00 84.12 101 LYS A C 1
ATOM 863 O O . LYS A 1 101 ? -20.946 -8.143 25.928 1.00 84.12 101 LYS A O 1
ATOM 868 N N . GLY A 1 102 ? -18.883 -8.549 26.728 1.00 86.69 102 GLY A N 1
ATOM 869 C CA . GLY A 1 102 ? -19.305 -8.721 28.116 1.00 86.69 102 GLY A CA 1
ATOM 870 C C . GLY A 1 102 ? -19.918 -7.457 28.730 1.00 86.69 102 GLY A C 1
ATOM 871 O O . GLY A 1 102 ? -20.813 -7.563 29.568 1.00 86.69 102 GLY A O 1
ATOM 872 N N . THR A 1 103 ? -19.483 -6.256 28.328 1.00 86.50 103 THR A N 1
ATOM 873 C CA . THR A 1 103 ? -20.112 -4.997 28.765 1.00 86.50 103 THR A CA 1
ATOM 874 C C . THR A 1 103 ? -21.513 -4.831 28.185 1.00 86.50 103 THR A C 1
ATOM 876 O O . THR A 1 103 ? -22.425 -4.466 28.925 1.00 86.50 103 THR A O 1
ATOM 879 N N . TYR A 1 104 ? -21.695 -5.125 26.893 1.00 80.56 104 TYR A N 1
ATOM 880 C CA . TYR A 1 104 ? -23.004 -5.051 26.234 1.00 80.56 104 TYR A CA 1
ATOM 881 C C . TYR A 1 104 ? -24.000 -6.060 26.814 1.00 80.56 104 TYR A C 1
ATOM 883 O O . TYR A 1 104 ? -25.142 -5.698 27.092 1.00 80.56 104 TYR A O 1
ATOM 891 N N . GLU A 1 105 ? -23.571 -7.300 27.056 1.00 90.62 105 GLU A N 1
ATOM 892 C CA . GLU A 1 105 ? -24.422 -8.333 27.663 1.00 90.62 105 GLU A CA 1
ATOM 893 C C . GLU A 1 105 ? -24.898 -7.899 29.059 1.00 90.62 105 GLU A C 1
ATOM 895 O O . GLU A 1 105 ? -26.102 -7.877 29.318 1.00 90.62 105 GLU A O 1
ATOM 900 N N . LYS A 1 106 ? -23.988 -7.414 29.915 1.00 87.56 106 LYS A N 1
ATOM 901 C CA . LYS A 1 106 ? -24.341 -6.906 31.254 1.00 87.56 106 LYS A CA 1
ATOM 902 C C . LYS A 1 106 ? -25.284 -5.701 31.226 1.00 87.56 106 LYS A C 1
ATOM 904 O O . LYS A 1 106 ? -26.144 -5.595 32.096 1.00 87.56 106 LYS A O 1
ATOM 909 N N . GLN A 1 107 ? -25.128 -4.786 30.265 1.00 83.81 107 GLN A N 1
ATOM 910 C CA . GLN A 1 107 ? -26.061 -3.665 30.097 1.00 83.81 107 GLN A CA 1
ATOM 911 C C . GLN A 1 107 ? -27.460 -4.159 29.718 1.00 83.81 107 GLN A C 1
ATOM 913 O O . GLN A 1 107 ? -28.431 -3.740 30.341 1.00 83.81 107 GLN A O 1
ATOM 918 N N . SER A 1 108 ? -27.561 -5.099 28.773 1.00 84.38 108 SER A N 1
ATOM 919 C CA . SER A 1 108 ? -28.855 -5.646 28.347 1.00 84.38 108 SER A CA 1
ATOM 920 C C . SER A 1 108 ? -29.594 -6.390 29.469 1.00 84.38 108 SER A C 1
ATOM 922 O O . SER A 1 108 ? -30.805 -6.239 29.621 1.00 84.38 108 SER A O 1
ATOM 924 N N . GLU A 1 109 ? -28.871 -7.137 30.312 1.00 88.38 109 GLU A N 1
ATOM 925 C CA . GLU A 1 109 ? -29.441 -7.809 31.487 1.00 88.38 109 GLU A CA 1
ATOM 926 C C . GLU A 1 109 ? -29.959 -6.803 32.526 1.00 88.38 109 GLU A C 1
ATOM 928 O O . GLU A 1 109 ? -31.045 -6.985 33.082 1.00 88.38 109 GLU A O 1
ATOM 933 N N . ALA A 1 110 ? -29.210 -5.720 32.764 1.00 85.06 110 ALA A N 1
ATOM 934 C CA . ALA A 1 110 ? -29.611 -4.664 33.688 1.00 85.06 110 ALA A CA 1
ATOM 935 C C . ALA A 1 110 ? -30.857 -3.901 33.199 1.00 85.06 110 ALA A C 1
ATOM 937 O O . ALA A 1 110 ? -31.734 -3.578 34.001 1.00 85.06 110 ALA A O 1
ATOM 938 N N . GLU A 1 111 ? -30.967 -3.644 31.894 1.00 87.12 111 GLU A N 1
ATOM 939 C CA . GLU A 1 111 ? -32.137 -2.999 31.282 1.00 87.12 111 GLU A CA 1
ATOM 940 C C . GLU A 1 111 ? -33.393 -3.881 31.362 1.00 87.12 111 GLU A C 1
ATOM 942 O O . GLU A 1 111 ? -34.472 -3.386 31.698 1.00 87.12 111 GLU A O 1
ATOM 947 N N . LEU A 1 112 ? -33.254 -5.193 31.137 1.00 83.81 112 LEU A N 1
ATOM 948 C CA . LEU A 1 112 ? -34.340 -6.165 31.312 1.00 83.81 112 LEU A CA 1
ATOM 949 C C . LEU A 1 112 ? -34.830 -6.206 32.768 1.00 83.81 112 LEU A C 1
ATOM 951 O O . LEU A 1 112 ? -36.030 -6.092 33.017 1.00 83.81 112 LEU A O 1
ATOM 955 N N . GLN A 1 113 ? -33.913 -6.284 33.738 1.00 84.56 113 GLN A N 1
ATOM 956 C CA . GLN A 1 113 ? -34.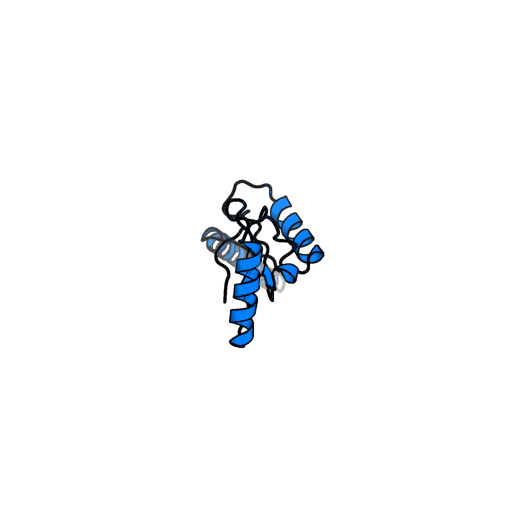271 -6.265 35.163 1.00 84.56 113 GLN A CA 1
ATOM 957 C C . GLN A 1 113 ? -34.931 -4.947 35.592 1.00 84.56 113 GLN A C 1
ATOM 959 O O . GLN A 1 113 ? -35.881 -4.960 36.378 1.00 84.56 113 GLN A O 1
ATOM 964 N N . ALA A 1 114 ? -34.472 -3.808 35.067 1.00 81.00 114 ALA A N 1
ATOM 965 C CA . ALA A 1 114 ? -35.080 -2.510 35.347 1.00 81.00 114 ALA A CA 1
ATOM 966 C C . ALA A 1 114 ? -36.516 -2.419 34.796 1.00 81.00 114 ALA A C 1
ATOM 968 O O . ALA A 1 114 ? -37.408 -1.934 35.498 1.00 81.00 114 ALA A O 1
ATOM 969 N N . SER A 1 115 ? -36.764 -2.941 33.590 1.00 78.38 115 SER A N 1
ATOM 970 C CA . SER A 1 115 ? -38.098 -3.007 32.974 1.00 78.38 115 SER A CA 1
ATOM 971 C C . SER A 1 115 ? -39.073 -3.900 33.751 1.00 78.38 115 SER A C 1
ATOM 973 O O . SER A 1 115 ? -40.242 -3.548 33.907 1.00 78.38 115 SER A O 1
ATOM 975 N N . ASP A 1 116 ? -38.615 -5.040 34.270 1.00 78.50 116 ASP A N 1
ATOM 976 C CA . ASP A 1 116 ? -39.464 -5.924 35.081 1.00 78.50 116 ASP A CA 1
ATOM 977 C C . ASP A 1 116 ? -39.825 -5.287 36.432 1.00 78.50 116 ASP A C 1
ATOM 979 O O . ASP A 1 116 ? -40.952 -5.415 36.906 1.00 78.50 116 ASP A O 1
ATOM 983 N N . SER A 1 117 ? -38.896 -4.537 37.036 1.00 73.06 117 SER A N 1
ATOM 984 C CA . SER A 1 117 ? -39.117 -3.872 38.329 1.00 73.06 117 SER A CA 1
ATOM 985 C C . SER A 1 117 ? -40.018 -2.631 38.270 1.00 73.06 117 SER A C 1
ATOM 987 O O . SER A 1 117 ? -40.519 -2.200 39.304 1.00 73.06 117 SER A O 1
ATOM 989 N N . SER A 1 118 ? -40.230 -2.056 37.083 1.00 69.38 118 SER A N 1
ATOM 990 C CA . SER A 1 118 ? -41.062 -0.859 36.878 1.00 69.38 118 SER A CA 1
ATOM 991 C C . SER A 1 118 ? -42.502 -1.170 36.441 1.00 69.38 118 SER A C 1
ATOM 993 O O . SER A 1 118 ? -43.321 -0.257 36.357 1.00 69.38 118 SER A O 1
ATOM 995 N N . ASN A 1 119 ? -42.828 -2.450 36.217 1.00 63.56 119 ASN A N 1
ATOM 996 C CA . ASN A 1 119 ? -44.180 -2.943 35.920 1.00 63.56 119 ASN A CA 1
ATOM 997 C C . ASN A 1 119 ? -44.898 -3.563 37.145 1.00 63.56 119 ASN A C 1
ATOM 999 O O . ASN A 1 119 ? -45.960 -4.170 36.982 1.00 63.56 119 ASN A O 1
ATOM 1003 N N . LEU A 1 120 ? -44.331 -3.419 38.350 1.00 51.94 120 LEU A N 1
ATOM 1004 C CA . LEU A 1 120 ? -44.910 -3.802 39.650 1.00 51.94 120 LEU A CA 1
ATOM 1005 C C . LEU A 1 120 ? -45.288 -2.556 40.460 1.00 51.94 120 LEU A C 1
ATOM 1007 O O . LEU A 1 120 ? -46.317 -2.624 41.169 1.00 51.94 120 LEU A O 1
#

Sequence (120 aa):
MYWLSEVVSYSNPHEEELIRYKSSVVYRAGLKFFWIPFFYGNRAFHWKQLGFDAAVLQPNHFFNDTREERIQDTAELAITYGMGVEIECDERMNWMYQFIKGTYEKQSEAELQASDSSNL

pLDDT: mean 91.77, std 8.39, range [51.94, 98.69]

Radius of gyration: 22.33 Å; chains: 1; bounding box: 64×26×60 Å

InterPro domains:
  IPR032329 Protein of unknown function DUF4855 [PF16147] (1-106)

Foldseek 3Di:
DEDPDLAQDPVDPCSLVVLLVVLVVQVVVVHAYEYEHEQPHPCQLVCVVSNHPAYEYELCVAVDPDDPCSQVVSVVSCVVSVHHYDDDDDCVVVVVVVVVVVVVVVVVVVVVVVVVVVVD

Secondary structure (DSSP, 8-state):
-EE--SS--SS-TTHHHHHHHHHHHHHHTT---EE---TT-TTGGGHHHHT-SEEEE---TTTS---THHHHHHHHHHHHHT-EE-----THHHHHHHHHHHHHHHHHHHHHHHHHHT--